Protein AF-A0A9X7J5S2-F1 (afdb_monomer)

Structure (mmCIF, N/CA/C/O backbone):
data_AF-A0A9X7J5S2-F1
#
_entry.id   AF-A0A9X7J5S2-F1
#
loop_
_atom_site.group_PDB
_atom_site.id
_atom_site.type_symbol
_atom_site.label_atom_id
_atom_site.label_alt_id
_atom_site.label_comp_id
_atom_site.label_asym_id
_atom_site.label_entity_id
_atom_site.label_seq_id
_atom_site.pdbx_PDB_ins_code
_atom_site.Cartn_x
_atom_site.Cartn_y
_atom_site.Cartn_z
_atom_site.occupancy
_atom_site.B_iso_or_equiv
_atom_site.auth_seq_id
_atom_site.auth_comp_id
_atom_site.auth_asym_id
_atom_site.auth_atom_id
_atom_site.pdbx_PDB_model_num
ATOM 1 N N . MET A 1 1 ? 0.778 1.071 23.582 1.00 61.47 1 MET A N 1
ATOM 2 C CA . MET A 1 1 ? 0.330 0.341 22.380 1.00 61.47 1 MET A CA 1
ATOM 3 C C . MET A 1 1 ? 1.473 -0.448 21.781 1.00 61.47 1 MET A C 1
ATOM 5 O O . MET A 1 1 ? 2.487 0.147 21.409 1.00 61.47 1 MET A O 1
ATOM 9 N N . THR A 1 2 ? 1.291 -1.757 21.654 1.00 90.12 2 THR A N 1
ATOM 10 C CA . THR A 1 2 ? 2.171 -2.632 20.874 1.00 90.12 2 THR A CA 1
ATOM 11 C C . THR A 1 2 ? 2.008 -2.369 19.369 1.00 90.12 2 THR A C 1
ATOM 13 O O . THR A 1 2 ? 1.084 -1.683 18.919 1.00 90.12 2 THR A O 1
ATOM 16 N N . LYS A 1 3 ? 2.940 -2.875 18.550 1.00 86.19 3 LYS A N 1
ATOM 17 C CA . LYS A 1 3 ? 2.889 -2.707 17.086 1.00 86.19 3 LYS A CA 1
ATOM 18 C C . LYS A 1 3 ? 1.621 -3.329 16.484 1.00 86.19 3 LYS A C 1
ATOM 20 O O . LYS A 1 3 ? 1.050 -2.741 15.569 1.00 86.19 3 LYS A O 1
ATOM 25 N N . ALA A 1 4 ? 1.196 -4.476 17.015 1.00 88.62 4 ALA A N 1
ATOM 26 C CA . ALA A 1 4 ? 0.013 -5.203 16.565 1.00 88.62 4 ALA A CA 1
ATOM 2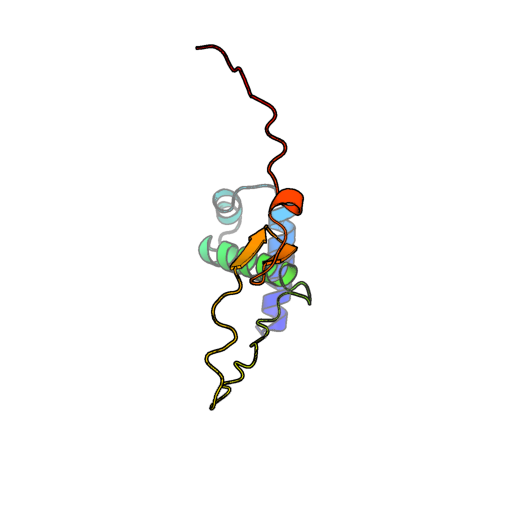7 C C . ALA A 1 4 ? -1.283 -4.451 16.899 1.00 88.62 4 ALA A C 1
ATOM 29 O O . ALA A 1 4 ? -2.101 -4.233 16.013 1.00 88.62 4 ALA A O 1
ATOM 30 N N . GLU A 1 5 ? -1.421 -3.953 18.132 1.00 90.25 5 GLU A N 1
ATOM 31 C CA . GLU A 1 5 ? -2.579 -3.140 18.546 1.00 90.25 5 GLU A CA 1
ATOM 32 C C . GLU A 1 5 ? -2.753 -1.901 17.671 1.00 90.25 5 GLU A C 1
ATOM 34 O O . GLU A 1 5 ? -3.855 -1.580 17.233 1.00 90.25 5 GLU A O 1
ATOM 39 N N . ARG A 1 6 ? -1.646 -1.209 17.374 1.00 89.44 6 ARG A N 1
ATOM 40 C CA . ARG A 1 6 ? -1.681 -0.041 16.493 1.00 89.44 6 ARG A CA 1
ATOM 41 C C . ARG A 1 6 ? -2.154 -0.425 15.097 1.00 89.44 6 ARG A C 1
ATOM 43 O O . ARG A 1 6 ? -2.873 0.342 14.477 1.00 89.44 6 ARG A O 1
ATOM 50 N N . GLN A 1 7 ? -1.719 -1.571 14.591 1.00 89.19 7 GLN A N 1
ATOM 51 C CA . GLN A 1 7 ? -2.110 -2.018 13.266 1.00 89.19 7 GLN A CA 1
ATOM 52 C C . GLN A 1 7 ? -3.609 -2.327 13.207 1.00 89.19 7 GLN A C 1
ATOM 54 O O . GLN A 1 7 ? -4.285 -1.737 12.374 1.00 89.19 7 GLN A O 1
ATOM 59 N N . ALA A 1 8 ? -4.135 -3.114 14.149 1.00 91.19 8 ALA A N 1
ATOM 60 C CA . ALA A 1 8 ? -5.564 -3.424 14.225 1.00 91.19 8 ALA A CA 1
ATOM 61 C C . ALA A 1 8 ? -6.437 -2.157 14.310 1.00 91.19 8 ALA A C 1
ATOM 63 O O . ALA A 1 8 ? -7.419 -2.018 13.591 1.00 91.19 8 ALA A O 1
ATOM 64 N N . LEU A 1 9 ? -6.028 -1.178 15.124 1.00 92.44 9 LEU A N 1
ATOM 65 C CA . LEU A 1 9 ? -6.724 0.108 15.240 1.00 92.44 9 LEU A CA 1
ATOM 66 C C . LEU A 1 9 ? -6.793 0.868 13.903 1.00 92.44 9 LEU A C 1
ATOM 68 O O . LEU A 1 9 ? -7.805 1.489 13.581 1.00 92.44 9 LEU A O 1
ATOM 72 N N . TRP A 1 10 ? -5.712 0.844 13.122 1.00 92.44 10 TRP A N 1
ATOM 73 C CA . TRP A 1 10 ? -5.674 1.510 11.820 1.00 92.44 10 TRP A CA 1
ATOM 74 C C . TRP A 1 10 ? -6.403 0.732 10.723 1.00 92.44 10 TRP A C 1
ATOM 76 O O . TRP A 1 10 ? -6.912 1.364 9.802 1.00 92.44 10 TRP A O 1
ATOM 86 N N . GLU A 1 11 ? -6.512 -0.592 10.841 1.00 91.25 11 GLU A N 1
ATOM 87 C CA . GLU A 1 11 ? -7.347 -1.419 9.958 1.00 91.25 11 GLU A CA 1
ATOM 88 C C . GLU A 1 11 ? -8.816 -1.042 10.102 1.00 91.25 11 GLU A C 1
ATOM 90 O O . GLU A 1 11 ? -9.459 -0.725 9.102 1.00 91.25 11 GLU A O 1
ATOM 95 N N . THR A 1 12 ? -9.318 -0.962 11.338 1.00 92.50 12 THR A N 1
ATOM 96 C CA . THR A 1 12 ? -10.700 -0.540 11.608 1.00 92.50 12 THR A CA 1
ATOM 97 C C . THR A 1 12 ? -10.980 0.854 11.048 1.00 92.50 12 THR A C 1
ATOM 99 O O . THR A 1 12 ? -11.935 1.040 10.299 1.00 92.50 12 THR A O 1
ATOM 102 N N . ARG A 1 13 ? -10.099 1.824 11.319 1.00 92.06 13 ARG A N 1
ATOM 103 C CA . ARG A 1 13 ? -10.259 3.207 10.835 1.00 92.06 13 ARG A CA 1
ATOM 104 C C . ARG A 1 13 ? -10.255 3.317 9.316 1.00 92.06 13 ARG A C 1
ATOM 106 O O . ARG A 1 13 ? -10.985 4.124 8.752 1.00 92.06 13 ARG A O 1
ATOM 113 N N . ILE A 1 14 ? -9.417 2.533 8.638 1.00 91.69 14 ILE A N 1
ATOM 114 C CA . ILE A 1 14 ? -9.391 2.522 7.173 1.00 91.69 14 ILE A CA 1
ATOM 115 C C . ILE A 1 14 ? -10.663 1.887 6.614 1.00 91.69 14 ILE A C 1
ATOM 117 O O . ILE A 1 14 ? -11.180 2.396 5.623 1.00 91.69 14 ILE A O 1
ATOM 121 N N . ALA A 1 15 ? -11.185 0.831 7.239 1.00 91.75 15 ALA A N 1
ATOM 122 C CA . ALA A 1 15 ? -12.453 0.230 6.834 1.00 91.75 15 ALA A CA 1
ATOM 123 C C . ALA A 1 15 ? -13.619 1.226 6.974 1.00 91.75 15 ALA A C 1
ATOM 125 O O . ALA A 1 15 ? -14.402 1.387 6.041 1.00 91.75 15 ALA A O 1
ATOM 126 N N . GLU A 1 16 ? -13.684 1.963 8.086 1.00 92.25 16 GLU A N 1
ATOM 127 C CA . GLU A 1 16 ? -14.663 3.039 8.302 1.00 92.25 16 GLU A CA 1
ATOM 128 C C . GLU A 1 16 ? -14.513 4.167 7.272 1.00 92.25 16 GLU A C 1
ATOM 130 O O . GLU A 1 16 ? -15.499 4.614 6.684 1.00 92.25 16 GLU A O 1
ATOM 135 N N . TYR A 1 17 ? -13.277 4.598 6.999 1.00 92.19 17 TYR A N 1
ATOM 136 C CA . TYR A 1 17 ? -12.988 5.590 5.965 1.00 92.19 17 TYR A CA 1
ATOM 137 C C . TYR A 1 17 ? -13.463 5.129 4.581 1.00 92.19 17 TYR A C 1
ATOM 139 O O . TYR A 1 17 ? -14.161 5.873 3.891 1.00 92.19 17 TYR A O 1
ATOM 147 N N . GLN A 1 18 ? -13.142 3.897 4.181 1.00 89.31 18 GLN A N 1
ATOM 148 C CA . GLN A 1 18 ? -13.561 3.342 2.892 1.00 89.31 18 GLN A CA 1
ATOM 149 C C . GLN A 1 18 ? -15.084 3.205 2.793 1.00 89.31 18 GLN A C 1
ATOM 151 O O . GLN A 1 18 ? -15.648 3.537 1.753 1.00 89.31 18 GLN A O 1
ATOM 156 N N . ALA A 1 19 ? -15.751 2.786 3.873 1.00 92.19 19 ALA A N 1
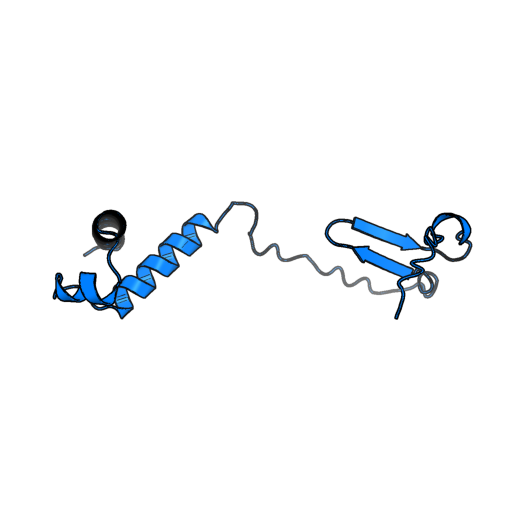ATOM 157 C CA . ALA A 1 19 ? -17.209 2.705 3.933 1.00 92.19 19 ALA A CA 1
ATOM 158 C C . ALA A 1 19 ? -17.877 4.087 3.846 1.00 92.19 19 ALA A C 1
ATOM 160 O O . ALA A 1 19 ? -18.962 4.209 3.283 1.00 92.19 19 ALA A O 1
ATOM 161 N N . SER A 1 20 ? -17.223 5.133 4.366 1.00 90.06 20 SER A N 1
ATOM 162 C CA . SER A 1 20 ? -17.752 6.500 4.326 1.00 90.06 20 SER A CA 1
ATOM 163 C C . SER A 1 20 ? -17.777 7.103 2.917 1.00 90.06 20 SER A C 1
ATOM 165 O O . SER A 1 20 ? -18.601 7.973 2.644 1.00 90.06 20 SER A O 1
ATOM 167 N N . GLY A 1 21 ? -16.863 6.686 2.030 1.00 90.44 21 GLY A N 1
ATOM 168 C CA . GLY A 1 21 ? -16.706 7.262 0.688 1.00 90.44 21 GLY A CA 1
ATOM 169 C C . GLY A 1 21 ? -16.293 8.743 0.666 1.00 90.44 21 GLY A C 1
ATOM 170 O O . GLY A 1 21 ? -16.312 9.366 -0.394 1.00 90.44 21 GLY A O 1
ATOM 171 N N . GLN A 1 22 ? -15.932 9.319 1.815 1.00 90.19 22 GLN A N 1
ATOM 172 C CA . GLN A 1 22 ? -15.595 10.735 1.954 1.00 90.19 22 GLN A CA 1
ATOM 173 C C . GLN A 1 22 ? -14.160 11.036 1.505 1.00 90.19 22 GLN A C 1
ATOM 175 O O . GLN A 1 22 ? -13.291 10.158 1.413 1.00 90.19 22 GLN A O 1
ATOM 180 N N . SER A 1 23 ? -13.864 12.314 1.265 1.00 90.75 23 SER A N 1
ATOM 181 C CA . SER A 1 23 ? -12.477 12.740 1.095 1.00 90.75 23 SER A CA 1
ATOM 182 C C . SER A 1 23 ? -11.721 12.696 2.432 1.00 90.75 23 SER A C 1
ATOM 184 O O . SER A 1 23 ? -12.297 12.830 3.510 1.00 90.75 23 SER A O 1
ATOM 186 N N . VAL A 1 24 ? -10.391 12.563 2.376 1.00 89.44 24 VAL A N 1
ATOM 187 C CA . VAL A 1 24 ? -9.523 12.542 3.573 1.00 89.44 24 VAL A CA 1
ATOM 188 C C . VAL A 1 24 ? -9.740 13.765 4.475 1.00 89.44 24 VAL A C 1
ATOM 190 O O . VAL A 1 24 ? -9.683 13.645 5.693 1.00 89.44 24 VAL A O 1
ATOM 193 N N . LYS A 1 25 ? -9.977 14.947 3.892 1.00 89.19 25 LYS A N 1
ATOM 194 C CA . LYS A 1 25 ? -10.169 16.185 4.660 1.00 89.19 25 LYS A CA 1
ATOM 195 C C . LYS A 1 25 ? -11.475 16.174 5.449 1.00 89.19 25 LYS A C 1
ATOM 197 O O . LYS A 1 25 ? -11.469 16.573 6.605 1.00 89.19 25 LYS A O 1
ATOM 202 N N . GLU A 1 26 ? -12.558 15.721 4.828 1.00 91.25 26 GLU A N 1
ATOM 203 C CA . GLU A 1 26 ? -13.882 15.648 5.456 1.00 91.25 26 GLU A CA 1
ATOM 204 C C . GLU A 1 26 ? -13.899 14.589 6.557 1.00 91.25 26 GLU A C 1
ATOM 206 O O . GLU A 1 26 ? -14.327 14.864 7.674 1.00 91.25 26 GLU A O 1
ATOM 211 N N . TRP A 1 27 ? -13.320 13.418 6.286 1.00 92.94 27 TRP A N 1
ATOM 212 C CA . TRP A 1 27 ? -13.267 12.341 7.267 1.00 92.94 27 TRP A CA 1
ATOM 213 C C . TRP A 1 27 ? -12.408 12.705 8.489 1.00 92.94 27 TRP A C 1
ATOM 215 O O . TRP A 1 27 ? -12.808 12.446 9.624 1.00 92.94 27 TRP A O 1
ATOM 225 N N . CYS A 1 28 ? -11.265 13.371 8.275 1.00 90.56 28 CYS A N 1
ATOM 226 C CA . CYS A 1 28 ? -10.437 13.904 9.362 1.00 90.56 28 CYS A CA 1
ATOM 227 C C . CYS A 1 28 ? -11.107 15.059 10.123 1.00 90.56 28 CYS A C 1
ATOM 229 O O . CYS A 1 28 ? -10.790 15.261 11.286 1.00 90.56 28 CYS A O 1
ATOM 231 N N . ALA A 1 29 ? -12.017 15.820 9.507 1.00 89.38 29 ALA A N 1
ATOM 232 C CA . ALA A 1 29 ? -12.763 16.861 10.218 1.00 89.38 29 ALA A CA 1
ATOM 233 C C . ALA A 1 29 ? -13.794 16.268 11.196 1.00 89.38 29 ALA A C 1
ATOM 235 O O . ALA A 1 29 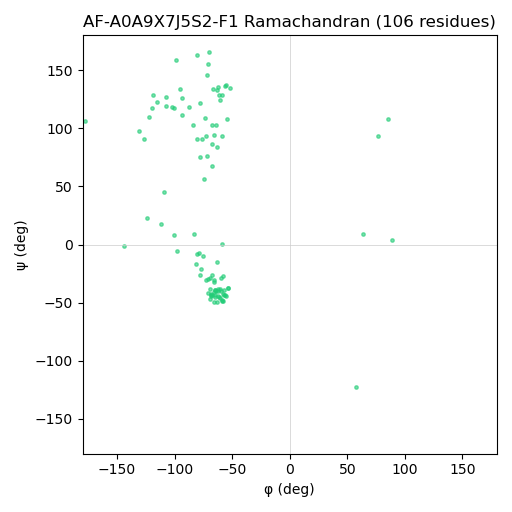? -14.072 16.874 12.224 1.00 89.38 29 ALA A O 1
ATOM 236 N N . ALA A 1 30 ? -14.330 15.080 10.896 1.00 88.06 30 ALA A N 1
ATOM 237 C CA . ALA A 1 30 ? -15.225 14.345 11.791 1.00 88.06 30 ALA A CA 1
ATOM 238 C C . ALA A 1 30 ? -14.484 13.551 12.888 1.00 88.06 30 ALA A C 1
ATOM 240 O O . ALA A 1 30 ? -15.104 13.152 13.870 1.00 88.06 30 ALA A O 1
ATOM 241 N N . HIS A 1 31 ? -13.175 13.322 12.730 1.00 85.00 31 HIS A N 1
ATOM 242 C CA . HIS A 1 31 ? -12.349 12.534 13.648 1.00 85.00 31 HIS A CA 1
ATOM 243 C C . HIS A 1 31 ? -11.127 13.346 14.096 1.00 85.00 31 HIS A C 1
ATOM 245 O O . HIS A 1 31 ? -10.064 13.278 13.473 1.00 85.00 31 HIS A O 1
ATOM 251 N N . GLU A 1 32 ? -11.263 14.084 15.201 1.00 77.75 32 GLU A N 1
ATOM 252 C CA . GLU A 1 32 ? -10.203 14.954 15.745 1.00 77.75 32 GLU A CA 1
ATOM 253 C C . GLU A 1 32 ? -8.899 14.194 16.066 1.00 77.75 32 GLU A C 1
ATOM 255 O O . GLU A 1 32 ? -7.803 14.751 15.976 1.00 77.75 32 GLU A O 1
ATOM 260 N N . ASP A 1 33 ? -8.990 12.894 16.358 1.00 83.56 33 ASP A N 1
ATOM 261 C CA . ASP A 1 33 ? -7.853 12.052 16.747 1.00 83.56 33 ASP A CA 1
ATOM 262 C C . ASP A 1 33 ? -6.932 11.666 15.576 1.00 83.56 33 ASP A C 1
ATOM 264 O O . ASP A 1 33 ? -5.878 11.046 15.784 1.00 83.56 33 ASP A O 1
ATOM 268 N N . VAL A 1 34 ? -7.344 11.940 14.331 1.00 87.12 34 VAL A N 1
ATOM 269 C CA . VAL A 1 34 ? -6.649 11.467 13.131 1.00 87.12 34 VAL A CA 1
ATOM 270 C C . VAL A 1 34 ? -6.232 12.622 12.235 1.00 87.12 34 VAL A C 1
ATOM 272 O O . VAL A 1 34 ? -7.026 13.212 11.508 1.00 87.12 34 VAL A O 1
ATOM 275 N N . SER A 1 35 ? -4.921 12.870 12.180 1.00 90.50 35 SER A N 1
ATOM 276 C CA . SER A 1 35 ? -4.384 13.847 11.234 1.00 90.50 35 SER A CA 1
ATOM 277 C C . SER A 1 35 ? -4.429 13.324 9.785 1.00 90.50 35 SER A C 1
ATOM 279 O O . SER A 1 35 ? -4.130 12.145 9.539 1.00 90.50 35 SER A O 1
ATOM 281 N N . PRO A 1 36 ? -4.656 14.204 8.788 1.00 90.81 36 PRO A N 1
ATOM 282 C CA . PRO A 1 36 ? -4.634 13.829 7.372 1.00 90.81 36 PRO A CA 1
ATOM 283 C C . PRO A 1 36 ? -3.337 13.129 6.957 1.00 90.81 36 PRO A C 1
ATOM 285 O O . PRO A 1 36 ? -3.344 12.179 6.176 1.00 90.81 36 PRO A O 1
ATOM 288 N N . ARG A 1 37 ? -2.199 13.565 7.512 1.00 91.12 37 ARG A N 1
ATOM 289 C CA . ARG A 1 37 ? -0.881 12.989 7.213 1.00 91.12 37 ARG A CA 1
ATOM 290 C C . ARG A 1 37 ? -0.770 11.536 7.676 1.00 91.12 37 ARG A C 1
ATOM 292 O O . ARG A 1 37 ? -0.169 10.727 6.971 1.00 91.12 37 ARG A O 1
ATOM 299 N N . GLN A 1 38 ? -1.331 11.202 8.839 1.00 91.56 38 GLN A N 1
ATOM 300 C CA . GLN A 1 38 ? -1.347 9.821 9.320 1.00 91.56 38 GLN A CA 1
ATOM 301 C C . GLN A 1 38 ? -2.233 8.949 8.430 1.00 91.56 38 GLN A C 1
ATOM 303 O O . GLN A 1 38 ? -1.795 7.868 8.041 1.00 91.56 38 GLN A O 1
ATOM 308 N N . LEU A 1 39 ? -3.420 9.430 8.044 1.00 92.06 39 LEU A N 1
ATOM 309 C CA . LEU A 1 39 ? -4.308 8.671 7.163 1.00 92.06 39 LEU A CA 1
ATOM 310 C C . LEU A 1 39 ? -3.648 8.388 5.805 1.00 92.06 39 LEU A C 1
ATOM 312 O O . LEU A 1 39 ? -3.607 7.240 5.370 1.00 92.06 39 LEU A O 1
ATOM 316 N N . TRP A 1 40 ? -3.016 9.391 5.188 1.00 92.00 40 TRP A N 1
ATOM 317 C CA . TRP A 1 40 ? -2.243 9.210 3.953 1.00 92.00 40 TRP A CA 1
ATOM 318 C C . TRP A 1 40 ? -1.118 8.183 4.086 1.00 92.00 40 TRP A C 1
ATOM 320 O O . TRP A 1 40 ? -0.914 7.360 3.189 1.00 92.00 40 TRP A O 1
ATOM 330 N N . TYR A 1 41 ? -0.382 8.222 5.200 1.00 92.38 41 TYR A N 1
ATOM 331 C CA . TYR A 1 41 ? 0.675 7.253 5.473 1.00 92.38 41 TYR A CA 1
ATOM 332 C C . TYR A 1 41 ? 0.125 5.822 5.502 1.00 92.38 41 TYR A C 1
ATOM 334 O O . TYR A 1 41 ? 0.682 4.936 4.850 1.00 92.38 41 TYR A O 1
ATOM 342 N N . TRP A 1 42 ? -0.981 5.601 6.212 1.00 92.38 42 TRP A N 1
ATOM 343 C CA . TRP A 1 42 ? -1.577 4.275 6.331 1.00 92.38 42 TRP A CA 1
ATOM 344 C C . TRP A 1 42 ? -2.222 3.803 5.027 1.00 92.38 42 TRP A C 1
ATOM 346 O O . TRP A 1 42 ? -1.942 2.683 4.612 1.00 92.38 42 TRP A O 1
ATOM 356 N N . LEU A 1 43 ? -2.945 4.660 4.301 1.00 90.94 43 LEU A N 1
ATOM 357 C CA . LEU A 1 43 ? -3.483 4.331 2.973 1.00 90.94 43 LEU A CA 1
ATOM 358 C C . LEU A 1 43 ? -2.384 3.867 2.008 1.00 90.94 43 LEU A C 1
ATOM 360 O O . LEU A 1 43 ? -2.529 2.854 1.323 1.00 90.94 43 LEU A O 1
ATOM 364 N N . ARG A 1 44 ? -1.240 4.566 1.984 1.00 89.19 44 ARG A N 1
ATOM 365 C CA . ARG A 1 44 ? -0.090 4.168 1.159 1.00 89.19 44 ARG A CA 1
ATOM 366 C C . ARG A 1 44 ? 0.504 2.835 1.610 1.00 89.19 44 ARG A C 1
ATOM 368 O O . ARG A 1 44 ? 0.910 2.036 0.771 1.00 89.19 44 ARG A O 1
ATOM 375 N N . LYS A 1 45 ? 0.572 2.597 2.920 1.00 86.94 45 LYS A N 1
ATOM 376 C CA . LYS A 1 45 ? 1.102 1.357 3.493 1.00 86.94 45 LYS A CA 1
ATOM 377 C C . LYS A 1 45 ? 0.245 0.142 3.122 1.00 86.94 45 LYS A C 1
ATOM 379 O O . LYS A 1 45 ? 0.822 -0.851 2.693 1.00 86.94 45 LYS A O 1
ATOM 384 N N . TYR A 1 46 ? -1.083 0.238 3.213 1.00 83.44 46 TYR A N 1
ATOM 385 C CA . TYR A 1 46 ? -1.994 -0.845 2.811 1.00 83.44 46 TYR A CA 1
ATOM 386 C C . TYR A 1 46 ? -1.996 -1.066 1.298 1.00 83.44 46 TYR A C 1
ATOM 388 O O . TYR A 1 46 ? -1.821 -2.193 0.850 1.00 83.44 46 TYR A O 1
ATOM 396 N N . LYS A 1 47 ? -2.016 0.010 0.498 1.00 81.69 47 LYS A N 1
ATOM 397 C CA . LYS A 1 47 ? -1.881 -0.105 -0.963 1.00 81.69 47 LYS A CA 1
ATOM 398 C C . LYS A 1 47 ? -0.585 -0.810 -1.370 1.00 81.69 47 LYS A C 1
ATOM 400 O O . LYS A 1 47 ? -0.569 -1.593 -2.311 1.00 81.69 47 LYS A O 1
ATOM 405 N N . ASN A 1 48 ? 0.515 -0.535 -0.673 1.00 71.44 48 ASN A N 1
ATOM 406 C CA . ASN A 1 48 ? 1.783 -1.203 -0.940 1.00 71.44 48 ASN A CA 1
ATOM 407 C C . ASN A 1 48 ? 1.796 -2.661 -0.470 1.00 71.44 48 ASN A C 1
ATOM 409 O O . ASN A 1 48 ? 2.490 -3.446 -1.103 1.00 71.44 48 ASN A O 1
ATOM 413 N N . GLN A 1 49 ? 1.058 -3.026 0.587 1.00 66.75 49 GLN A N 1
ATOM 414 C CA . GLN A 1 49 ? 0.903 -4.424 1.006 1.00 66.75 49 GLN A CA 1
ATOM 415 C C . GLN A 1 49 ? 0.162 -5.249 -0.052 1.00 66.75 49 GLN A C 1
ATOM 417 O O . GLN A 1 49 ? 0.653 -6.317 -0.403 1.00 66.75 49 GLN A O 1
ATOM 422 N N . ASP A 1 50 ? -0.913 -4.720 -0.643 1.00 58.47 50 ASP A N 1
ATOM 423 C CA . ASP A 1 50 ? -1.623 -5.392 -1.746 1.00 58.47 50 ASP A CA 1
ATOM 424 C C . ASP A 1 50 ? -0.761 -5.503 -3.017 1.00 58.47 50 ASP A C 1
ATOM 426 O O . ASP A 1 50 ? -0.867 -6.452 -3.795 1.00 58.47 50 ASP A O 1
ATOM 430 N N . VAL A 1 51 ? 0.147 -4.541 -3.227 1.00 53.91 51 VAL A N 1
ATOM 431 C CA . VAL A 1 51 ? 1.095 -4.543 -4.354 1.00 53.91 51 VAL A CA 1
ATOM 432 C C . VAL A 1 51 ? 2.311 -5.443 -4.098 1.00 53.91 51 VAL A C 1
ATOM 434 O O . VAL A 1 51 ? 3.030 -5.757 -5.053 1.00 53.91 51 VAL A O 1
ATOM 437 N N . VAL A 1 52 ? 2.496 -5.978 -2.882 1.00 50.69 52 VAL A N 1
ATOM 438 C CA . VAL A 1 52 ? 3.332 -7.172 -2.668 1.00 50.69 52 VAL A CA 1
ATOM 439 C C . VAL A 1 52 ? 2.573 -8.404 -3.173 1.00 50.69 52 VAL A C 1
ATOM 441 O O . VAL A 1 52 ? 2.371 -9.391 -2.476 1.00 50.69 52 VAL A O 1
ATOM 444 N N . SER A 1 53 ? 2.182 -8.378 -4.449 1.00 48.19 53 SER A N 1
ATOM 445 C CA . SER A 1 53 ? 2.095 -9.613 -5.211 1.00 48.19 53 SER A CA 1
ATOM 446 C C . SER A 1 53 ? 3.440 -10.331 -5.054 1.00 48.19 53 SER A C 1
ATOM 448 O O . SER A 1 53 ? 4.482 -9.686 -5.235 1.00 48.19 53 SER A O 1
ATOM 450 N N . PRO A 1 54 ? 3.463 -11.648 -4.792 1.00 51.72 54 PRO A N 1
ATOM 451 C CA . PRO A 1 54 ? 4.697 -12.423 -4.625 1.00 51.72 54 PRO A CA 1
ATOM 452 C C . PRO A 1 54 ? 5.642 -12.402 -5.850 1.00 51.72 54 PRO A C 1
ATOM 454 O O . PRO A 1 54 ? 6.709 -13.002 -5.812 1.00 51.72 54 PRO A O 1
ATOM 457 N N . GLY A 1 55 ? 5.289 -11.693 -6.931 1.00 49.81 55 GLY A N 1
ATOM 458 C CA . GLY A 1 55 ? 6.090 -11.520 -8.145 1.00 49.81 55 GLY A CA 1
ATOM 459 C C . GLY A 1 55 ? 6.903 -10.222 -8.257 1.00 49.81 55 GLY A C 1
ATOM 460 O O . GLY A 1 55 ? 7.667 -10.097 -9.208 1.00 49.81 55 GLY A O 1
ATOM 461 N N . LYS A 1 56 ? 6.779 -9.255 -7.333 1.00 52.12 56 LYS A N 1
ATOM 462 C CA . LYS A 1 56 ? 7.648 -8.055 -7.294 1.00 52.12 56 LYS A CA 1
ATOM 463 C C . LYS A 1 56 ? 8.603 -8.106 -6.107 1.00 52.12 56 LYS A C 1
ATOM 465 O O . LYS A 1 56 ? 8.772 -7.132 -5.378 1.00 52.12 56 LYS A O 1
ATOM 470 N N . SER A 1 57 ? 9.232 -9.257 -5.889 1.00 55.91 57 SER A N 1
ATOM 471 C CA . SER A 1 57 ? 10.487 -9.238 -5.152 1.00 55.91 57 SER A CA 1
ATOM 472 C C . SER A 1 57 ? 11.472 -8.408 -5.976 1.00 55.91 57 SER A C 1
ATOM 474 O O . SER A 1 57 ? 11.528 -8.530 -7.202 1.00 55.91 57 SER A O 1
ATOM 476 N N . ASN A 1 58 ? 12.225 -7.523 -5.324 1.00 60.50 58 ASN A N 1
ATOM 477 C CA . ASN A 1 58 ? 13.406 -6.924 -5.931 1.00 60.50 58 ASN A CA 1
ATOM 478 C C . ASN A 1 58 ? 14.385 -8.073 -6.197 1.00 60.50 58 ASN A C 1
ATOM 480 O O . ASN A 1 58 ? 15.212 -8.406 -5.350 1.00 60.50 58 ASN A O 1
ATOM 484 N N . ARG A 1 59 ? 14.210 -8.757 -7.330 1.00 58.81 59 ARG A N 1
ATOM 485 C CA . ARG A 1 59 ? 15.066 -9.851 -7.755 1.00 58.81 59 ARG A CA 1
ATOM 486 C C . ARG A 1 59 ? 16.369 -9.218 -8.200 1.00 58.81 59 ARG A C 1
ATOM 488 O O . ARG A 1 59 ? 16.486 -8.767 -9.335 1.00 58.81 59 ARG A O 1
ATOM 495 N N . TRP A 1 60 ? 17.314 -9.141 -7.272 1.00 61.34 60 TRP A N 1
ATOM 496 C CA . TRP A 1 60 ? 18.704 -8.856 -7.581 1.00 61.34 60 TRP A CA 1
ATOM 497 C C . TRP A 1 60 ? 19.153 -9.886 -8.614 1.00 61.34 60 TRP A C 1
ATOM 499 O O . TRP A 1 60 ? 19.228 -11.079 -8.324 1.00 61.34 60 TRP A O 1
ATOM 509 N N . LEU A 1 61 ? 19.326 -9.437 -9.853 1.00 63.75 61 LEU A N 1
ATOM 510 C CA . LEU A 1 61 ? 19.893 -10.259 -10.906 1.00 63.75 61 LEU A CA 1
ATOM 511 C C . LEU A 1 61 ? 21.407 -10.278 -10.688 1.00 63.75 61 LEU A C 1
ATOM 513 O O . LEU A 1 61 ? 22.002 -9.197 -10.659 1.00 63.75 61 LEU A O 1
ATOM 517 N N . PRO A 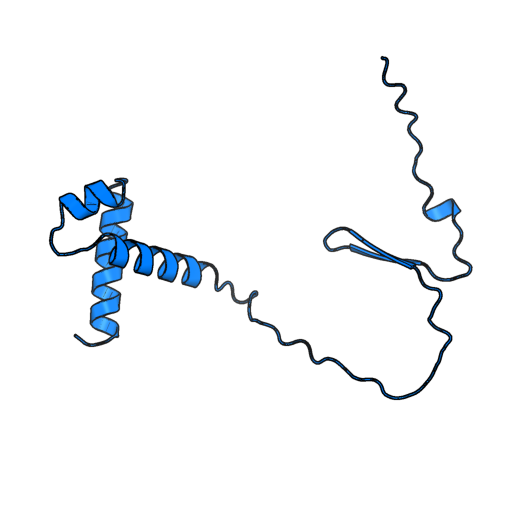1 62 ? 22.031 -11.453 -10.506 1.00 57.66 62 PRO A N 1
ATOM 518 C CA . PRO A 1 62 ? 23.480 -11.533 -10.491 1.00 57.66 62 PRO A CA 1
ATOM 519 C 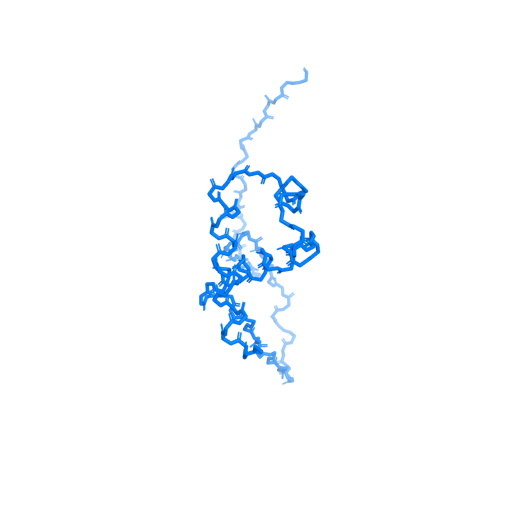C . PRO A 1 62 ? 23.997 -11.050 -11.849 1.00 57.66 62 PRO A C 1
ATOM 521 O O . PRO A 1 62 ? 23.556 -11.513 -12.902 1.00 57.66 62 PRO A O 1
ATOM 524 N N . VAL A 1 63 ? 24.877 -10.052 -11.813 1.00 59.88 63 VAL A N 1
ATOM 525 C CA . VAL A 1 63 ? 25.621 -9.605 -12.988 1.00 59.88 63 VAL A CA 1
ATOM 526 C C . VAL A 1 63 ? 26.827 -10.523 -13.086 1.00 59.88 63 VAL A C 1
ATOM 528 O O . VAL A 1 63 ? 27.775 -10.388 -12.318 1.00 59.88 63 VAL A O 1
ATOM 531 N N . GLU A 1 64 ? 26.758 -11.483 -14.002 1.00 62.66 64 GLU A N 1
ATOM 532 C CA . GLU A 1 64 ? 27.905 -12.303 -14.381 1.00 62.66 64 GLU A CA 1
ATOM 533 C C . GLU A 1 64 ? 28.907 -11.397 -15.107 1.00 62.66 64 GLU A C 1
ATOM 535 O O . GLU A 1 64 ? 28.701 -11.012 -16.261 1.00 62.66 64 GLU A O 1
ATOM 540 N N . ILE A 1 65 ? 29.973 -10.998 -14.413 1.00 62.28 65 ILE A N 1
ATOM 541 C CA . ILE A 1 65 ? 31.106 -10.309 -15.032 1.00 62.28 65 ILE A CA 1
ATOM 542 C C . ILE A 1 65 ? 31.958 -11.404 -15.672 1.00 62.28 65 ILE A C 1
ATOM 544 O O . ILE A 1 65 ? 32.802 -12.015 -15.022 1.00 62.28 65 ILE A O 1
ATOM 548 N N . SER A 1 66 ? 31.675 -11.709 -16.939 1.00 53.25 66 SER A N 1
ATOM 549 C CA . SER A 1 66 ? 32.521 -12.603 -17.727 1.00 53.25 66 SER A CA 1
ATOM 550 C C . SER A 1 66 ? 33.768 -11.837 -18.146 1.00 53.25 66 SER A C 1
ATOM 552 O O . SER A 1 66 ? 33.793 -11.195 -19.198 1.00 53.25 66 SER A O 1
ATOM 554 N N . ASP A 1 67 ? 34.807 -11.912 -17.324 1.00 62.72 67 ASP A N 1
ATOM 555 C CA . ASP A 1 67 ? 36.147 -11.581 -17.777 1.00 62.72 67 ASP A CA 1
ATOM 556 C C . ASP A 1 67 ? 36.587 -12.623 -18.822 1.00 62.72 67 ASP A C 1
ATOM 558 O O . ASP A 1 67 ? 36.420 -13.826 -18.650 1.00 62.72 67 ASP A O 1
ATOM 562 N N . GLN A 1 68 ? 37.141 -12.111 -19.922 1.00 49.41 68 GLN A N 1
ATOM 563 C CA . GLN A 1 68 ? 37.731 -12.803 -21.074 1.00 49.41 68 GLN A CA 1
ATOM 564 C C . GLN A 1 68 ? 36.818 -13.272 -22.235 1.00 49.41 68 GLN A C 1
ATOM 566 O O . GLN A 1 68 ? 36.178 -14.316 -22.228 1.00 49.41 68 GLN A O 1
ATOM 571 N N . ALA A 1 69 ? 37.000 -12.526 -23.333 1.00 49.16 69 ALA A N 1
ATOM 572 C CA . ALA A 1 69 ? 37.321 -13.027 -24.672 1.00 49.16 69 ALA A CA 1
ATOM 573 C C . ALA A 1 69 ? 36.201 -13.670 -25.511 1.00 49.16 69 ALA A C 1
ATOM 575 O O . ALA A 1 69 ? 36.010 -14.881 -25.543 1.00 49.16 69 ALA A O 1
ATOM 576 N N . SER A 1 70 ? 35.561 -12.847 -26.343 1.00 44.50 70 SER A N 1
ATOM 577 C CA . SER A 1 70 ? 35.569 -13.028 -27.808 1.00 44.50 70 SER A CA 1
ATOM 578 C C . SER A 1 70 ? 34.794 -11.887 -28.459 1.00 44.50 70 SER A C 1
ATOM 580 O O . SER A 1 70 ? 33.565 -11.820 -28.426 1.00 44.50 70 SER A O 1
ATOM 582 N N . ILE A 1 71 ? 35.555 -10.983 -29.065 1.00 52.34 71 ILE A N 1
ATOM 583 C CA . ILE A 1 71 ? 35.104 -9.972 -30.019 1.00 52.34 71 ILE A CA 1
ATOM 584 C C . ILE A 1 71 ? 34.651 -10.722 -31.288 1.00 52.34 71 ILE A C 1
ATOM 586 O O . ILE A 1 71 ? 35.333 -10.709 -32.296 1.00 52.34 71 ILE A O 1
ATOM 590 N N . GLU A 1 72 ? 33.561 -11.489 -31.213 1.00 54.06 72 GLU A N 1
ATOM 591 C CA . GLU A 1 72 ? 32.915 -12.140 -32.372 1.00 54.06 72 GLU A CA 1
ATOM 592 C C . GLU A 1 72 ? 31.377 -12.185 -32.248 1.00 54.06 72 GLU A C 1
ATOM 594 O O . GLU A 1 72 ? 30.681 -12.629 -33.159 1.00 54.06 72 GLU A O 1
ATOM 599 N N . LYS A 1 73 ? 30.803 -11.672 -31.149 1.00 53.34 73 LYS A N 1
ATOM 600 C CA . LYS A 1 73 ? 29.342 -11.5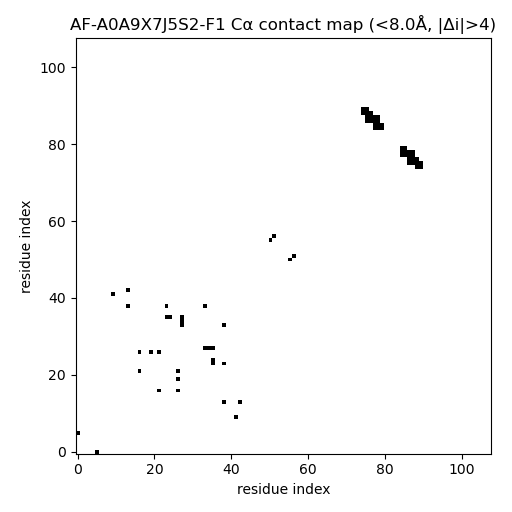75 -30.939 1.00 53.34 73 LYS A CA 1
ATOM 601 C C . LYS A 1 73 ? 28.764 -10.175 -31.204 1.00 53.34 73 LYS A C 1
ATOM 603 O O . LYS A 1 73 ? 27.585 -9.947 -30.949 1.00 53.34 73 LYS A O 1
ATOM 608 N N . ASP A 1 74 ? 29.563 -9.257 -31.744 1.00 57.25 74 ASP A N 1
ATOM 609 C CA . ASP A 1 74 ? 29.278 -7.809 -31.777 1.00 57.25 74 ASP A CA 1
ATOM 610 C C . ASP A 1 74 ? 28.366 -7.319 -32.918 1.00 57.25 74 ASP A C 1
ATOM 612 O O . ASP A 1 74 ? 28.181 -6.115 -33.103 1.00 57.25 74 ASP A O 1
ATOM 616 N N . HIS A 1 75 ? 27.748 -8.214 -33.692 1.00 64.12 75 HIS A N 1
ATOM 617 C CA . HIS A 1 75 ? 26.928 -7.808 -34.843 1.00 64.12 75 HIS A CA 1
ATOM 618 C C . HIS A 1 75 ? 25.490 -8.338 -34.813 1.00 64.12 75 HIS A C 1
ATOM 620 O O . HIS A 1 75 ? 24.850 -8.436 -35.859 1.00 64.12 75 HIS A O 1
ATOM 626 N N . ALA A 1 76 ? 24.965 -8.679 -33.633 1.00 72.81 76 ALA A N 1
ATOM 627 C CA . ALA A 1 76 ? 23.555 -9.029 -33.482 1.00 72.81 76 ALA A CA 1
ATOM 628 C C . ALA A 1 76 ? 22.709 -7.805 -33.083 1.00 72.81 76 ALA A C 1
ATOM 630 O O . ALA A 1 76 ? 22.990 -7.140 -32.087 1.00 72.81 76 ALA A O 1
ATOM 631 N N . LEU A 1 77 ? 21.647 -7.518 -33.839 1.00 77.94 77 LEU A N 1
ATOM 632 C CA . LEU A 1 77 ? 20.666 -6.486 -33.498 1.00 77.94 77 LEU A CA 1
ATOM 633 C C . LEU A 1 77 ? 19.582 -7.099 -32.603 1.00 77.94 77 LEU A C 1
ATOM 635 O O . LEU A 1 77 ? 18.853 -7.995 -33.027 1.00 77.94 77 LEU A O 1
ATOM 639 N N . LEU A 1 78 ? 19.452 -6.594 -31.376 1.00 80.38 78 LEU A N 1
ATOM 640 C CA . LEU A 1 78 ? 18.413 -7.013 -30.434 1.00 80.38 78 LEU A CA 1
ATOM 641 C C . LEU A 1 78 ? 17.260 -6.003 -30.420 1.00 80.38 78 LEU A C 1
ATOM 643 O O . LEU A 1 78 ? 17.434 -4.857 -30.006 1.00 80.38 78 LEU A O 1
ATOM 647 N N . VAL A 1 79 ? 16.065 -6.441 -30.813 1.00 78.38 79 VAL A N 1
ATOM 648 C CA . VAL A 1 79 ? 14.839 -5.632 -30.801 1.00 78.38 79 VAL A CA 1
ATOM 649 C C . VAL A 1 79 ? 13.928 -6.104 -29.670 1.00 78.38 79 VAL A C 1
ATOM 651 O O . VAL A 1 79 ? 13.607 -7.289 -29.569 1.00 78.38 79 VAL A O 1
ATOM 654 N N . LYS A 1 80 ? 13.498 -5.173 -28.811 1.00 81.38 80 LYS A N 1
ATOM 655 C CA . LYS A 1 80 ? 12.610 -5.449 -27.672 1.00 81.38 80 LYS A CA 1
ATOM 656 C C . LYS A 1 80 ? 11.268 -4.752 -27.854 1.00 81.38 80 LYS A C 1
ATOM 658 O O . LYS A 1 80 ? 11.225 -3.530 -27.973 1.00 81.38 80 LYS A O 1
ATOM 663 N N . ILE A 1 81 ? 10.182 -5.523 -27.838 1.00 77.88 81 ILE A N 1
ATOM 664 C CA . ILE A 1 81 ? 8.806 -5.021 -27.947 1.00 77.88 81 ILE A CA 1
ATOM 665 C C . ILE A 1 81 ? 7.981 -5.660 -26.825 1.00 77.88 81 ILE A C 1
ATOM 667 O O . ILE A 1 81 ? 7.530 -6.801 -26.929 1.00 77.88 81 ILE A O 1
ATOM 671 N N . GLY A 1 82 ? 7.804 -4.931 -25.720 1.00 77.31 82 GLY A N 1
ATOM 672 C CA . GLY A 1 82 ? 7.099 -5.436 -24.538 1.00 77.31 82 GLY A CA 1
ATOM 673 C C . GLY A 1 82 ? 7.746 -6.722 -23.988 1.00 77.31 82 GLY A C 1
ATOM 674 O O . GLY A 1 82 ? 8.931 -6.690 -23.658 1.00 77.31 82 GLY A O 1
ATOM 675 N N . PRO A 1 83 ? 7.011 -7.846 -23.872 1.00 79.06 83 PRO A N 1
ATOM 676 C CA . PRO A 1 83 ? 7.568 -9.120 -23.407 1.00 79.06 83 PRO A CA 1
ATOM 677 C C . PRO A 1 83 ? 8.368 -9.881 -24.482 1.00 79.06 83 PRO A C 1
ATOM 679 O O . PRO A 1 83 ? 8.967 -10.911 -24.175 1.00 79.06 83 PRO A O 1
ATOM 682 N N . VAL A 1 84 ? 8.367 -9.417 -25.736 1.00 72.44 84 VAL A N 1
ATOM 683 C CA . VAL A 1 84 ? 8.986 -10.113 -26.870 1.00 72.44 84 VAL A CA 1
ATOM 684 C C . VAL A 1 84 ? 10.397 -9.583 -27.119 1.00 72.44 84 VAL A C 1
ATOM 686 O O . VAL A 1 84 ? 10.618 -8.371 -27.184 1.00 72.44 84 VAL A O 1
ATOM 689 N N . ASN A 1 85 ? 11.345 -10.505 -27.303 1.00 80.62 85 ASN A N 1
ATOM 690 C CA . ASN A 1 85 ? 12.726 -10.213 -27.681 1.00 80.62 85 ASN A CA 1
ATOM 691 C C . ASN A 1 85 ? 13.027 -10.879 -29.028 1.00 80.62 85 ASN A C 1
ATOM 693 O O . ASN A 1 85 ? 12.780 -12.073 -29.187 1.00 80.62 85 ASN A O 1
ATOM 697 N N . ILE A 1 86 ? 13.561 -10.115 -29.978 1.00 80.12 86 ILE A N 1
ATOM 698 C CA . ILE A 1 86 ? 13.939 -10.585 -31.314 1.00 80.12 86 ILE A CA 1
ATOM 699 C C . ILE A 1 86 ? 15.439 -10.342 -31.484 1.00 80.12 86 ILE A C 1
ATOM 701 O O . ILE A 1 86 ? 15.884 -9.197 -31.441 1.00 80.12 86 ILE A O 1
ATOM 705 N N . GLU A 1 87 ? 16.213 -11.411 -31.663 1.00 83.25 87 GLU A N 1
ATOM 706 C CA . GLU A 1 87 ? 17.658 -11.362 -31.913 1.00 83.25 87 GLU A CA 1
ATOM 707 C C . GLU A 1 87 ? 17.924 -11.603 -33.404 1.00 83.25 87 GLU A C 1
ATOM 709 O O . GLU A 1 87 ? 17.598 -12.663 -33.937 1.00 83.25 87 GLU A O 1
ATOM 714 N N . VAL A 1 88 ? 18.512 -10.618 -34.083 1.00 82.12 88 VAL A N 1
ATOM 715 C CA . VAL A 1 88 ? 18.851 -10.685 -35.509 1.00 82.12 88 VAL A CA 1
ATOM 716 C C . VAL A 1 88 ? 20.359 -10.821 -35.650 1.00 82.12 88 VAL A C 1
ATOM 718 O O . VAL A 1 88 ? 21.096 -9.931 -35.236 1.00 82.12 88 VAL A O 1
ATOM 721 N N . ARG A 1 89 ? 20.826 -11.919 -36.247 1.00 82.00 89 ARG A N 1
ATOM 722 C CA . ARG A 1 89 ? 22.255 -12.195 -36.468 1.00 82.00 89 ARG A CA 1
ATOM 723 C C . ARG A 1 89 ? 22.699 -11.834 -37.894 1.00 82.00 89 ARG A C 1
ATOM 725 O O . ARG A 1 89 ? 21.858 -11.795 -38.794 1.00 82.00 89 ARG A O 1
ATOM 732 N N . PRO A 1 90 ? 24.003 -11.614 -38.137 1.00 76.81 90 PRO A N 1
ATOM 733 C CA . PRO A 1 90 ? 24.532 -11.469 -39.493 1.00 76.81 90 PRO A CA 1
ATOM 734 C C . PRO A 1 90 ? 24.178 -12.691 -40.354 1.00 76.81 90 PRO A C 1
ATOM 736 O O . PRO A 1 90 ? 24.271 -13.823 -39.884 1.00 76.81 90 PRO A O 1
ATOM 739 N N . GLY A 1 91 ? 23.747 -12.469 -41.600 1.00 77.06 91 GLY A N 1
ATOM 740 C CA . GLY A 1 91 ? 23.236 -13.529 -42.485 1.00 77.06 91 GLY A CA 1
ATOM 741 C C . GLY A 1 91 ? 21.728 -13.788 -42.373 1.00 77.06 91 GLY A C 1
ATOM 742 O O . GLY A 1 91 ? 21.209 -14.683 -43.034 1.00 77.06 91 GLY A O 1
ATOM 743 N N . PHE A 1 92 ? 21.016 -13.003 -41.562 1.00 80.25 92 PHE A N 1
ATOM 744 C CA . PHE A 1 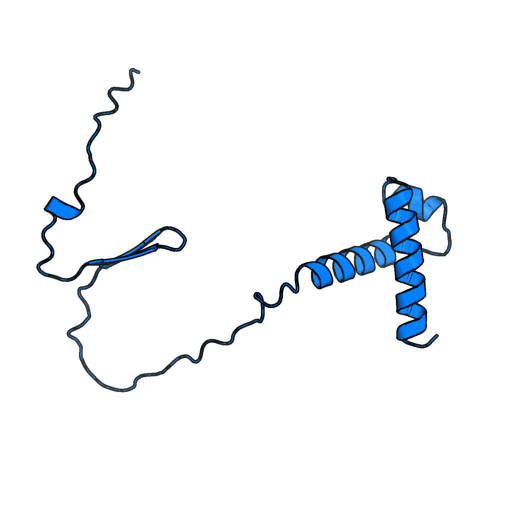92 ? 19.558 -13.012 -41.519 1.00 80.25 92 PHE A CA 1
ATOM 745 C C . PHE A 1 92 ? 18.953 -12.570 -42.859 1.00 80.25 92 PHE A C 1
ATOM 747 O O . PHE A 1 92 ? 19.356 -11.544 -43.407 1.00 80.25 92 PHE A O 1
ATOM 754 N N . ASP A 1 93 ? 17.959 -13.311 -43.359 1.00 80.88 93 ASP A N 1
ATOM 755 C CA . ASP A 1 93 ? 17.202 -12.921 -44.550 1.00 80.88 93 ASP A CA 1
ATOM 756 C C . ASP A 1 93 ? 16.242 -11.763 -44.211 1.00 80.88 93 ASP A C 1
ATOM 758 O O . ASP A 1 93 ? 15.223 -11.976 -43.542 1.00 80.88 93 ASP A O 1
ATOM 762 N N . PRO A 1 94 ? 16.506 -10.532 -44.692 1.00 77.56 94 PRO A N 1
ATOM 763 C CA . PRO A 1 94 ? 15.666 -9.383 -44.388 1.00 77.56 94 PRO A CA 1
ATOM 764 C C . PRO A 1 94 ? 14.239 -9.523 -44.936 1.00 77.56 94 PRO A C 1
ATOM 766 O O . PRO A 1 94 ? 13.367 -8.772 -44.502 1.00 77.56 94 PRO A O 1
ATOM 769 N N . ALA A 1 95 ? 13.963 -10.456 -45.862 1.00 77.12 95 ALA A N 1
ATOM 770 C CA . ALA A 1 95 ? 12.617 -10.715 -46.370 1.00 77.12 95 ALA A CA 1
ATOM 771 C C . ALA A 1 95 ? 11.628 -11.145 -45.275 1.00 77.12 95 ALA A C 1
ATOM 773 O O . ALA A 1 95 ? 10.444 -10.824 -45.368 1.00 77.12 95 ALA A O 1
ATOM 774 N N . LEU A 1 96 ? 12.123 -11.793 -44.218 1.00 75.12 96 LEU A N 1
ATOM 775 C CA . LEU A 1 96 ? 11.312 -12.335 -43.127 1.00 75.12 96 LEU A CA 1
ATOM 776 C C . LEU A 1 96 ? 10.828 -11.272 -42.125 1.00 75.12 96 LEU A C 1
ATOM 778 O O . LEU A 1 96 ? 9.842 -11.500 -41.431 1.00 75.12 96 LEU A O 1
ATOM 782 N N . LEU A 1 97 ? 11.491 -10.110 -42.056 1.00 75.19 97 LEU A N 1
ATOM 783 C CA . LEU A 1 97 ? 11.104 -8.978 -41.194 1.00 75.19 97 LEU A CA 1
ATOM 784 C C . LEU A 1 97 ? 10.613 -7.768 -41.993 1.00 75.19 97 LEU A C 1
ATOM 786 O O . LEU A 1 97 ? 10.573 -6.651 -41.471 1.00 75.19 97 LEU A O 1
ATOM 790 N N . ARG A 1 98 ? 10.241 -7.955 -43.266 1.00 73.88 98 ARG A N 1
ATOM 791 C CA . ARG A 1 98 ? 9.727 -6.844 -44.067 1.00 73.88 98 ARG A CA 1
ATOM 792 C C . ARG A 1 98 ? 8.449 -6.302 -43.430 1.00 73.88 98 ARG A C 1
ATOM 794 O O . ARG A 1 98 ? 7.518 -7.075 -43.193 1.00 73.88 98 ARG A O 1
ATOM 801 N N . PRO A 1 99 ? 8.357 -4.982 -43.196 1.00 65.19 99 PRO A N 1
ATOM 802 C CA . PRO A 1 99 ? 7.079 -4.386 -42.868 1.00 65.19 99 PRO A CA 1
ATOM 803 C C . PRO A 1 99 ? 6.127 -4.676 -44.027 1.00 65.19 99 PRO A C 1
ATOM 805 O O . PRO A 1 99 ? 6.452 -4.437 -45.193 1.00 65.19 99 PRO A O 1
ATOM 808 N N . CYS A 1 100 ? 4.951 -5.211 -43.709 1.00 54.88 100 CYS A N 1
ATOM 809 C CA . CYS A 1 100 ? 3.862 -5.282 -44.666 1.00 54.88 100 CYS A CA 1
ATOM 810 C C . CYS A 1 100 ? 3.467 -3.829 -44.954 1.00 54.88 100 CYS A C 1
ATOM 812 O O . CYS A 1 100 ? 2.769 -3.203 -44.156 1.00 54.88 100 CYS A O 1
ATOM 814 N N . SER A 1 101 ? 4.021 -3.240 -46.019 1.00 55.16 101 SER A N 1
ATOM 815 C CA . SER A 1 101 ? 3.770 -1.850 -46.384 1.00 55.16 101 SER A CA 1
ATOM 816 C C . SER A 1 101 ? 2.348 -1.734 -46.922 1.00 55.16 101 SER A C 1
ATOM 818 O O . SER A 1 101 ? 2.116 -1.643 -48.128 1.00 55.16 101 SER A O 1
ATOM 820 N N . LEU A 1 102 ? 1.367 -1.750 -46.026 1.00 49.69 102 LEU A N 1
ATOM 821 C CA . LEU A 1 102 ? 0.071 -1.177 -46.323 1.00 49.69 102 LEU A CA 1
ATOM 822 C C . LEU A 1 102 ? 0.331 0.313 -46.512 1.00 49.69 102 LEU A C 1
ATOM 824 O O . LEU A 1 102 ? 0.605 1.049 -45.566 1.00 49.69 102 LEU A O 1
ATOM 828 N N . ARG A 1 103 ? 0.355 0.722 -47.778 1.00 45.94 103 ARG A N 1
ATOM 829 C CA . ARG A 1 103 ? 0.429 2.109 -48.209 1.00 45.94 103 ARG A CA 1
ATOM 830 C C . ARG A 1 103 ? -0.779 2.832 -47.619 1.0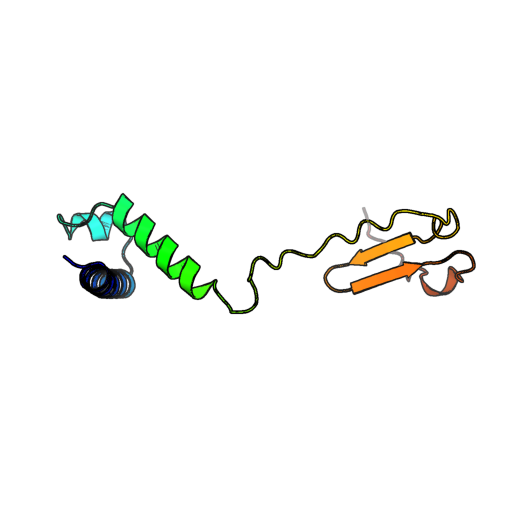0 45.94 103 ARG A C 1
ATOM 832 O O . ARG A 1 103 ? -1.855 2.816 -48.210 1.00 45.94 103 ARG A O 1
ATOM 839 N N . TRP A 1 104 ? -0.612 3.450 -46.454 1.00 49.16 104 TRP A N 1
ATOM 840 C CA . TRP A 1 104 ? -1.579 4.404 -45.928 1.00 49.16 104 TRP A CA 1
ATOM 841 C C . TRP A 1 104 ? -1.546 5.629 -46.840 1.00 49.16 104 TRP A C 1
ATOM 843 O O . TRP A 1 104 ? -0.786 6.571 -46.643 1.00 49.16 104 TRP A O 1
ATOM 853 N N . SER A 1 105 ? -2.343 5.565 -47.902 1.00 52.41 105 SER A N 1
ATOM 854 C CA . SER A 1 105 ? -2.684 6.715 -48.732 1.00 52.41 105 SER A CA 1
ATOM 855 C C . SER A 1 105 ? -3.742 7.499 -47.953 1.00 52.41 105 SER A C 1
ATOM 857 O O . SER A 1 105 ? -4.935 7.354 -48.194 1.00 52.41 105 SER A O 1
ATOM 859 N N . GLY A 1 106 ? -3.301 8.218 -46.920 1.00 52.12 106 GLY A N 1
ATOM 860 C CA . GLY A 1 106 ? -4.132 9.114 -46.122 1.00 52.12 106 GLY A CA 1
ATOM 861 C C . GLY A 1 106 ? -4.035 10.521 -46.689 1.00 52.12 106 GLY A C 1
ATOM 862 O O . GLY A 1 106 ? -2.961 11.114 -46.658 1.00 52.12 106 GLY A O 1
ATOM 863 N N . CYS A 1 107 ? -5.142 10.986 -47.259 1.00 46.41 107 CYS A N 1
ATOM 864 C CA . CYS A 1 107 ? -5.320 12.280 -47.904 1.00 46.41 107 CYS A CA 1
ATOM 865 C C . CYS A 1 107 ? -4.954 13.447 -46.972 1.00 46.41 107 CYS A C 1
ATOM 867 O O . CYS A 1 107 ? -5.328 13.433 -45.798 1.00 46.41 107 CYS A O 1
ATOM 869 N N . TRP A 1 108 ? -4.250 14.436 -47.527 1.00 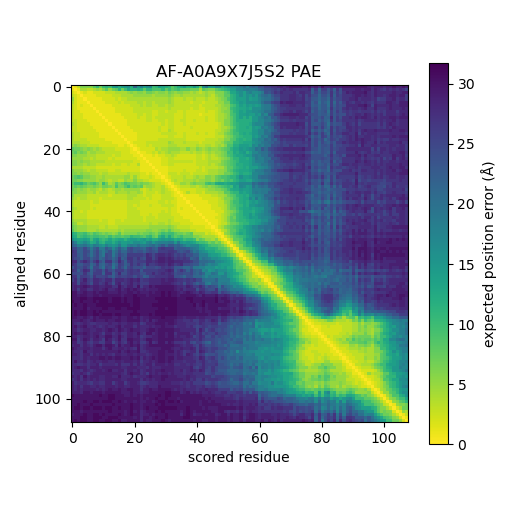49.78 108 TRP A N 1
ATOM 870 C CA . TRP A 1 108 ? -4.225 15.810 -47.022 1.00 49.78 108 TRP A CA 1
ATOM 871 C C . TRP A 1 108 ? -5.399 16.584 -47.617 1.00 49.78 108 TRP A C 1
ATOM 873 O O . TRP A 1 108 ? -5.754 16.274 -48.780 1.00 49.78 108 TRP A O 1
#

Solvent-accessible surface area (backbone atoms only — not comparable to full-atom values): 7248 Å² total; per-residue (Å²): 131,55,76,64,58,54,47,55,56,51,52,53,53,49,53,53,47,61,74,64,70,59,55,65,70,60,53,30,70,78,33,85,91,43,55,59,68,58,52,53,53,50,55,51,51,53,56,50,55,71,62,59,43,93,82,68,64,88,72,81,72,84,79,82,79,78,81,81,88,71,101,76,72,87,65,57,52,76,47,78,57,89,96,46,77,46,80,43,52,82,89,62,68,66,78,81,72,56,74,82,78,73,78,78,84,73,84,130

Organism: NCBI:txid1266720

Secondary structure (DSSP, 8-state):
--HHHHHHHHHHHHHHHHHHT--HHHHHHH-TT--HHHHHHHHHHHHHHHH--TT------------S--TTSTTPEEEEETTEEEEE-TT--GGGG-----------

Sequence (108 aa):
MTKAERQALWETRIAEYQASGQSVKEWCAAHEDVSPRQLWYWLRKYKNQDVVSPGKSNRWLPVEISDQASIEKDHALLVKIGPVNIEVRPGFDPALLRPCSLRWSGCW

Nearest PDB structures (foldseek):
  5k8j-assembly1_D-2  TM=4.595E-01  e=8.860E+00  Caulobacter vibrioides CB15
  9h6a-assembly1_B  TM=3.788E-01  e=8.288E+00  Escherichia coli KLY

pLDDT: mean 74.94, std 15.83, range [44.5, 92.94]

Foldseek 3Di:
DDPVVVVVVLVVVVVVVVVVVDDLVVSCVVPVPDDSVNNVVVVVVVVVVVVPPVPPDPPPDDDPPDPDDDPPQPAWDWDDDPVDIDIHHPVDDCVVVDPPPPPPPPDD

Mean predicted aligned error: 17.99 Å

Radius of gyration: 27.68 Å; Cα contacts (8 Å, |Δi|>4): 36; chains: 1; bounding box: 56×30×71 Å